Protein AF-A0A3M1NQI3-F1 (afdb_monomer_lite)

Foldseek 3Di:
DVVVVVVVVVVVVVVVVPPDPVVVVVVVVVVVVVLVVLLVLLQVQLCVPWNDDSVLSSQQSVVLVVVCVVCVDDPPPPPSSLVSSLVSCVVVPRDSVSSNRSSVVVCCVVPVVVVVVVVVVVVVVVVVVVVVVVVVVVVVVVVVVVPPDPPDDDDDD

Secondary structure (DSSP, 8-state):
-HHHHHHHHHHHHHHHHTS-HHHHHHHHHHHHHHHHHHHHHHHHHHHHHS---HHHHHHHHHHHHHHHHH----SSHHHHHHHHHHHHHGGGT--HHHHHHHHHHHHIIIIIHHHHHHHHHHHHHHHHHHHHHHHHHHHHHHHHHHHS---------

Radius of gyration: 28.9 Å; chains: 1; bounding box: 91×36×62 Å

pLDDT: mean 80.28, std 13.05, range [45.47, 94.06]

Structure (mmCIF, N/CA/C/O backbone):
data_AF-A0A3M1NQI3-F1
#
_entry.id   AF-A0A3M1NQI3-F1
#
loop_
_atom_site.group_PDB
_atom_site.id
_atom_site.type_symbol
_atom_site.label_atom_id
_atom_site.label_alt_id
_atom_site.label_comp_id
_atom_site.label_asym_id
_atom_site.label_entity_id
_atom_site.label_seq_id
_atom_site.pdbx_PDB_ins_code
_atom_site.Cartn_x
_atom_site.Cartn_y
_atom_site.Cartn_z
_atom_site.occupancy
_atom_site.B_iso_or_equiv
_atom_site.auth_seq_id
_atom_site.auth_comp_id
_atom_site.auth_asym_id
_atom_site.auth_atom_id
_atom_site.pdbx_PDB_model_num
ATOM 1 N N . LEU A 1 1 ? 10.736 25.273 -35.764 1.00 54.97 1 LEU A N 1
ATOM 2 C CA . LEU A 1 1 ? 10.383 24.690 -34.443 1.00 54.97 1 LEU A CA 1
ATOM 3 C C . LEU A 1 1 ? 8.899 24.314 -34.298 1.00 54.97 1 LEU A C 1
ATOM 5 O O . LEU A 1 1 ? 8.625 23.309 -33.662 1.00 54.97 1 LEU A O 1
ATOM 9 N N . ARG A 1 2 ? 7.945 25.026 -34.925 1.00 55.69 2 ARG A N 1
ATOM 10 C CA . ARG A 1 2 ? 6.493 24.770 -34.779 1.00 55.69 2 ARG A CA 1
ATOM 11 C C . ARG A 1 2 ? 5.954 23.503 -35.485 1.00 55.69 2 ARG A C 1
ATOM 13 O O . ARG A 1 2 ? 5.003 22.912 -35.004 1.00 55.69 2 ARG A O 1
ATOM 20 N N . GLY A 1 3 ? 6.578 23.050 -36.581 1.00 56.56 3 GLY A N 1
ATOM 21 C CA . GLY A 1 3 ? 6.101 21.888 -37.361 1.00 56.56 3 GLY A CA 1
ATOM 22 C C . GLY A 1 3 ? 6.451 20.505 -36.790 1.00 56.56 3 GLY A C 1
ATOM 23 O O . GLY A 1 3 ? 5.724 19.546 -37.016 1.00 56.56 3 GLY A O 1
ATOM 24 N N . LYS A 1 4 ? 7.533 20.387 -36.005 1.00 58.03 4 LYS A N 1
ATOM 25 C CA . LYS A 1 4 ? 7.968 19.101 -35.419 1.00 58.03 4 LYS A CA 1
ATOM 26 C C . LYS A 1 4 ? 7.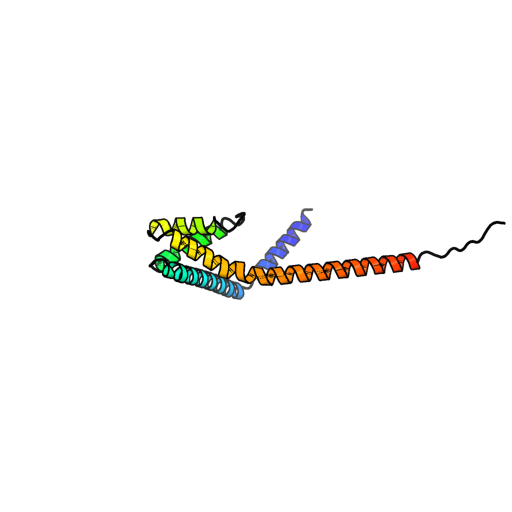093 18.680 -34.226 1.00 58.03 4 LYS A C 1
ATOM 28 O O . LYS A 1 4 ? 6.995 17.495 -33.936 1.00 58.03 4 LYS A O 1
ATOM 33 N N . PHE A 1 5 ? 6.449 19.649 -33.568 1.00 60.50 5 PHE A N 1
ATOM 34 C CA . PHE A 1 5 ? 5.603 19.438 -32.391 1.00 60.50 5 PHE A CA 1
ATOM 35 C C . PHE A 1 5 ? 4.256 18.795 -32.759 1.00 60.50 5 PHE A C 1
ATOM 37 O O . PHE A 1 5 ? 3.828 17.853 -32.100 1.00 60.50 5 PHE A O 1
ATOM 44 N N . ASN A 1 6 ? 3.648 19.214 -33.876 1.00 64.88 6 ASN A N 1
ATOM 45 C CA . ASN A 1 6 ? 2.370 18.663 -34.343 1.00 64.88 6 ASN A CA 1
ATOM 46 C C . ASN A 1 6 ? 2.496 17.183 -34.739 1.00 64.88 6 ASN A C 1
ATOM 48 O O . ASN A 1 6 ? 1.682 16.373 -34.327 1.00 64.88 6 ASN A O 1
ATOM 52 N N . GLY A 1 7 ? 3.587 16.789 -35.407 1.00 72.31 7 GLY A N 1
ATOM 53 C CA . GLY A 1 7 ? 3.825 15.378 -35.747 1.00 72.31 7 GLY A CA 1
ATOM 54 C C . GLY A 1 7 ? 4.241 14.482 -34.568 1.00 72.31 7 GLY A C 1
ATOM 55 O O . GLY A 1 7 ? 4.348 13.266 -34.732 1.00 72.31 7 GLY A O 1
ATOM 56 N N . ILE A 1 8 ? 4.553 15.049 -33.397 1.00 74.25 8 ILE A N 1
ATOM 57 C CA . ILE A 1 8 ? 4.734 14.288 -32.147 1.00 74.25 8 ILE A CA 1
ATOM 58 C C . ILE A 1 8 ? 3.379 14.127 -31.463 1.00 74.25 8 ILE A C 1
ATOM 60 O O . ILE A 1 8 ? 3.047 13.020 -31.056 1.00 74.25 8 ILE A O 1
ATOM 64 N N . LEU A 1 9 ? 2.584 15.199 -31.407 1.00 73.12 9 LEU A N 1
ATOM 65 C CA . LEU A 1 9 ? 1.219 15.171 -30.885 1.00 73.12 9 LEU A CA 1
ATOM 66 C C . LEU A 1 9 ? 0.347 14.181 -31.656 1.00 73.12 9 LEU A C 1
ATOM 68 O O . LEU A 1 9 ? -0.263 13.332 -31.021 1.00 73.12 9 LEU A O 1
ATOM 72 N N . ASP A 1 10 ? 0.374 14.198 -32.990 1.00 72.88 10 ASP A N 1
ATOM 73 C CA . ASP A 1 10 ? -0.414 13.266 -33.805 1.00 72.88 10 ASP A CA 1
ATOM 74 C C . ASP A 1 10 ? 0.006 11.811 -33.576 1.00 72.88 10 ASP A C 1
ATOM 76 O O . ASP A 1 10 ? -0.843 10.932 -33.534 1.00 72.88 10 ASP A O 1
ATOM 80 N N . ARG A 1 11 ? 1.298 11.540 -33.337 1.00 67.44 11 ARG A N 1
ATOM 81 C CA . ARG A 1 11 ? 1.781 10.194 -32.975 1.00 67.44 11 ARG A CA 1
ATOM 82 C C . ARG A 1 11 ? 1.369 9.769 -31.573 1.00 67.44 11 ARG A C 1
ATOM 84 O O . ARG A 1 11 ? 1.042 8.606 -31.380 1.00 67.44 11 ARG A O 1
ATOM 91 N N . VAL A 1 12 ? 1.396 10.686 -30.608 1.00 71.12 12 VAL A N 1
ATOM 92 C CA . VAL A 1 12 ? 0.932 10.428 -29.239 1.00 71.12 12 VAL A CA 1
ATOM 93 C C . VAL A 1 12 ? -0.574 10.168 -29.248 1.00 71.12 12 VAL A C 1
ATOM 95 O O . VAL A 1 12 ? -1.005 9.183 -28.665 1.00 71.12 12 VAL A O 1
ATOM 98 N N . PHE A 1 13 ? -1.355 10.973 -29.974 1.00 69.75 13 PHE A N 1
ATOM 99 C CA . PHE A 1 13 ? -2.792 10.770 -30.145 1.00 69.75 13 PHE A CA 1
ATOM 100 C C . PHE A 1 13 ? -3.107 9.461 -30.876 1.00 69.75 13 PHE A C 1
ATOM 102 O O . PHE A 1 13 ? -3.951 8.721 -30.392 1.00 69.75 13 PHE A O 1
ATOM 109 N N . HIS A 1 14 ? -2.396 9.111 -31.955 1.00 66.88 14 HIS A N 1
ATOM 110 C CA . HIS A 1 14 ? -2.605 7.829 -32.643 1.00 66.88 14 HIS A CA 1
ATOM 111 C C . HIS A 1 14 ? -2.209 6.618 -31.785 1.00 66.88 14 HIS A C 1
ATOM 113 O O . HIS A 1 14 ? -2.880 5.596 -31.839 1.00 66.88 14 HIS A O 1
ATOM 119 N N . ALA A 1 15 ? -1.149 6.728 -30.976 1.00 62.84 15 ALA A N 1
ATOM 120 C CA . ALA A 1 15 ? -0.744 5.679 -30.038 1.00 62.84 15 ALA A CA 1
ATOM 121 C C . ALA A 1 15 ? -1.705 5.544 -28.839 1.00 62.84 15 ALA A C 1
ATOM 123 O O . ALA A 1 15 ? -1.813 4.467 -28.259 1.00 62.84 15 ALA A O 1
ATOM 124 N N . LEU A 1 16 ? -2.402 6.626 -28.472 1.00 62.47 16 LEU A N 1
ATOM 125 C CA . LEU A 1 16 ? -3.490 6.625 -27.489 1.00 62.47 16 LEU A CA 1
ATOM 126 C C . LEU A 1 16 ? -4.795 6.061 -28.070 1.00 62.47 16 LEU A C 1
ATOM 128 O O . LEU A 1 16 ? -5.527 5.397 -27.345 1.00 62.47 16 LEU A O 1
ATOM 132 N N . ASP A 1 17 ? -5.079 6.302 -29.351 1.00 66.12 17 ASP A N 1
ATOM 133 C CA . ASP A 1 17 ? -6.301 5.831 -30.023 1.00 66.12 17 ASP A CA 1
ATOM 134 C C . ASP A 1 17 ? -6.232 4.331 -30.368 1.00 66.12 17 ASP A C 1
ATOM 136 O O . ASP A 1 17 ? -7.241 3.629 -30.350 1.00 66.12 17 ASP A O 1
ATOM 140 N N . ASP A 1 18 ? -5.018 3.808 -30.575 1.00 62.53 18 ASP A N 1
ATOM 141 C CA . ASP A 1 18 ? -4.757 2.371 -30.740 1.00 62.53 18 ASP A CA 1
ATOM 142 C C . ASP A 1 18 ? -4.705 1.611 -29.392 1.00 62.53 18 ASP A C 1
ATOM 144 O O . ASP A 1 18 ? -4.550 0.386 -29.353 1.00 62.53 18 ASP A O 1
ATOM 148 N N . PHE A 1 19 ? -4.875 2.317 -28.260 1.00 56.91 19 PHE A N 1
ATOM 149 C CA . PHE A 1 19 ? -4.964 1.727 -26.922 1.00 56.91 19 PHE A CA 1
ATOM 150 C C . PHE A 1 19 ? -6.324 1.034 -26.737 1.00 56.91 19 PHE A C 1
ATOM 152 O O . PHE A 1 19 ? -7.303 1.567 -26.210 1.00 56.91 19 PHE A O 1
ATOM 159 N N . HIS A 1 20 ? -6.358 -0.195 -27.244 1.00 60.31 20 HIS A N 1
ATOM 160 C CA . HIS A 1 20 ? -7.468 -1.129 -27.332 1.00 60.31 20 HIS A CA 1
ATOM 161 C C . HIS A 1 20 ? -8.427 -1.108 -26.121 1.00 60.31 20 HIS A C 1
ATOM 163 O O . HIS A 1 20 ? -8.094 -1.445 -24.981 1.00 60.31 20 HIS A O 1
ATOM 169 N N . ARG A 1 21 ? -9.702 -0.827 -26.414 1.00 59.22 21 ARG A N 1
ATOM 170 C CA . ARG A 1 21 ? -10.876 -0.881 -25.515 1.00 59.22 21 ARG A CA 1
ATOM 171 C C . ARG A 1 21 ? -11.009 -2.183 -24.703 1.00 59.22 21 ARG A C 1
ATOM 173 O O . ARG A 1 21 ? -11.651 -2.187 -23.654 1.00 59.22 21 ARG A O 1
ATOM 180 N N . VAL A 1 22 ? -10.419 -3.279 -25.185 1.00 56.59 22 VAL A N 1
ATOM 181 C CA . VAL A 1 22 ? -10.460 -4.614 -24.561 1.00 56.59 22 VAL A CA 1
ATOM 182 C C . VAL A 1 22 ? -9.362 -4.781 -23.502 1.00 56.59 22 VAL A C 1
ATOM 184 O O . VAL A 1 22 ? -9.596 -5.399 -22.462 1.00 56.59 22 VAL A O 1
ATOM 187 N N . ASP A 1 23 ? -8.203 -4.147 -23.699 1.00 67.62 23 ASP A N 1
ATOM 188 C CA . ASP A 1 23 ? -7.109 -4.159 -22.725 1.00 67.62 23 ASP A CA 1
ATOM 189 C C . ASP A 1 23 ? -7.410 -3.247 -21.538 1.00 67.62 23 ASP A C 1
ATOM 191 O O . ASP A 1 23 ? -7.099 -3.587 -20.399 1.00 67.62 23 ASP A O 1
ATOM 195 N N . SER A 1 24 ? -8.129 -2.145 -21.764 1.00 74.56 24 SER A N 1
ATOM 196 C CA . SER A 1 24 ? -8.531 -1.221 -20.698 1.00 74.56 24 SER A CA 1
ATOM 197 C C . SER A 1 24 ? -9.404 -1.897 -19.631 1.00 74.56 24 SER A C 1
ATOM 199 O O . SER A 1 24 ? -9.165 -1.728 -18.437 1.00 74.56 24 SER A O 1
ATOM 201 N N . ALA A 1 25 ? -10.376 -2.726 -20.032 1.00 82.44 25 ALA A N 1
ATOM 202 C CA . ALA A 1 25 ? -11.219 -3.465 -19.087 1.00 82.44 25 ALA A CA 1
ATOM 203 C C . ALA A 1 25 ? -10.412 -4.498 -18.285 1.00 82.44 25 ALA A C 1
ATOM 205 O O . ALA A 1 25 ? -10.603 -4.641 -17.076 1.00 82.44 25 ALA A O 1
ATOM 206 N N . LYS A 1 26 ? -9.467 -5.183 -18.941 1.00 86.00 26 LYS A N 1
ATOM 207 C CA . LYS A 1 26 ? -8.561 -6.132 -18.288 1.00 86.00 26 LYS A CA 1
ATOM 208 C C . LYS A 1 26 ? -7.646 -5.421 -17.291 1.00 86.00 26 LYS A C 1
ATOM 210 O O . LYS A 1 26 ? -7.504 -5.897 -16.172 1.00 86.00 26 LYS A O 1
ATOM 215 N N . LEU A 1 27 ? -7.082 -4.271 -17.651 1.00 87.38 27 LEU A N 1
ATOM 216 C CA . LEU A 1 27 ? -6.236 -3.462 -16.769 1.00 87.38 27 LEU A CA 1
ATOM 217 C C . LEU A 1 27 ? -7.005 -2.940 -15.554 1.00 87.38 27 LEU A C 1
ATOM 219 O O . LEU A 1 27 ? -6.508 -3.033 -14.435 1.00 87.38 27 LEU A O 1
ATOM 223 N N . ILE A 1 28 ? -8.236 -2.459 -15.750 1.00 87.94 28 ILE A N 1
ATOM 224 C CA . ILE A 1 28 ? -9.111 -2.036 -14.650 1.00 87.94 28 ILE A CA 1
ATOM 225 C C . ILE A 1 28 ? -9.410 -3.219 -13.724 1.00 87.94 28 ILE A C 1
ATOM 227 O O . ILE A 1 28 ? -9.300 -3.081 -12.507 1.00 87.94 28 ILE A O 1
ATOM 231 N N . LEU A 1 29 ? -9.725 -4.394 -14.280 1.00 90.88 29 LEU A N 1
ATOM 232 C CA . LEU A 1 29 ? -9.961 -5.608 -13.498 1.00 90.88 29 LEU A CA 1
ATOM 233 C C . LEU A 1 29 ? -8.717 -6.020 -12.698 1.00 90.88 29 LEU A C 1
ATOM 235 O O . LEU A 1 29 ? -8.825 -6.330 -11.514 1.00 90.88 29 LEU A O 1
ATOM 239 N N . TRP A 1 30 ? -7.538 -5.987 -13.321 1.00 91.88 30 TRP A N 1
ATOM 240 C CA . TRP A 1 30 ? -6.263 -6.275 -12.662 1.00 91.88 30 TRP A CA 1
ATOM 241 C C . TRP A 1 30 ? -5.957 -5.280 -11.543 1.00 91.88 30 TRP A C 1
ATOM 243 O O . TRP A 1 30 ? -5.578 -5.690 -10.447 1.00 91.88 30 TRP A O 1
ATOM 253 N N . SER A 1 31 ? -6.175 -3.987 -11.785 1.00 89.56 31 SER A N 1
ATOM 254 C CA . SER A 1 31 ? -6.000 -2.943 -10.775 1.00 89.56 31 SER A CA 1
ATOM 255 C C . SER A 1 31 ? -6.959 -3.138 -9.605 1.00 89.56 31 SER A C 1
ATOM 257 O O . SER A 1 31 ? -6.558 -3.019 -8.449 1.00 89.56 31 SER A O 1
ATOM 259 N N . PHE A 1 32 ? -8.220 -3.462 -9.887 1.00 91.69 32 PHE A N 1
ATOM 260 C CA . PHE A 1 32 ? -9.220 -3.712 -8.859 1.00 91.69 32 PHE A CA 1
ATOM 261 C C . PHE A 1 32 ? -8.863 -4.937 -8.013 1.00 91.69 32 PHE A C 1
ATOM 263 O O . PHE A 1 32 ? -8.884 -4.866 -6.785 1.00 91.69 32 PHE A O 1
ATOM 270 N N . LEU A 1 33 ? -8.478 -6.042 -8.659 1.00 93.69 33 LEU A N 1
ATOM 271 C CA . LEU A 1 33 ? -8.063 -7.263 -7.975 1.00 93.69 33 LEU A CA 1
ATOM 272 C C . LEU A 1 33 ? -6.841 -7.013 -7.088 1.00 93.69 33 LEU A C 1
ATOM 274 O O . LEU A 1 33 ? -6.810 -7.461 -5.945 1.00 93.69 33 LEU A O 1
ATOM 278 N N . TRP A 1 34 ? -5.867 -6.251 -7.586 1.00 91.25 34 TRP A N 1
ATOM 279 C CA . TRP A 1 34 ? -4.688 -5.869 -6.819 1.00 91.25 34 TRP A CA 1
ATOM 280 C C . TRP A 1 34 ? -5.052 -5.071 -5.560 1.00 91.25 34 TRP A C 1
ATOM 282 O O . TRP A 1 34 ? -4.615 -5.436 -4.468 1.00 91.25 34 TRP A O 1
ATOM 292 N N . VAL A 1 35 ? -5.911 -4.049 -5.675 1.00 91.31 35 VAL A N 1
ATOM 293 C CA . VAL A 1 35 ? -6.401 -3.293 -4.506 1.00 91.31 35 VAL A CA 1
ATOM 294 C C . VAL A 1 35 ? -7.109 -4.221 -3.519 1.00 91.31 35 VAL A C 1
ATOM 296 O O . VAL A 1 35 ? -6.853 -4.145 -2.319 1.00 91.31 35 VAL A O 1
ATOM 299 N N . MET A 1 36 ? -7.950 -5.134 -4.010 1.00 92.69 36 MET A N 1
ATOM 300 C CA . MET A 1 36 ? -8.665 -6.086 -3.158 1.00 92.69 36 MET A CA 1
ATOM 301 C C . MET A 1 36 ? -7.714 -6.991 -2.369 1.00 92.69 36 MET A C 1
ATOM 303 O O . MET A 1 36 ? -7.878 -7.164 -1.162 1.00 92.69 36 MET A O 1
ATOM 307 N N . VAL A 1 37 ? -6.683 -7.525 -3.028 1.00 94.06 37 VAL A N 1
ATOM 308 C CA . VAL A 1 37 ? -5.657 -8.353 -2.383 1.00 94.06 37 VAL A CA 1
ATOM 309 C C . VAL A 1 37 ? -4.918 -7.558 -1.307 1.00 94.06 37 VAL A C 1
ATOM 311 O O . VAL A 1 37 ? -4.736 -8.064 -0.201 1.00 94.06 37 VAL A O 1
ATOM 314 N N . VAL A 1 38 ? -4.542 -6.307 -1.588 1.00 90.25 38 VAL A N 1
ATOM 315 C CA . VAL A 1 38 ? -3.859 -5.442 -0.613 1.00 90.25 38 VAL A CA 1
ATOM 316 C C . VAL A 1 38 ? -4.743 -5.176 0.606 1.00 90.25 38 VAL A C 1
ATOM 318 O O . VAL A 1 38 ? -4.274 -5.300 1.737 1.00 90.25 38 VAL A O 1
ATOM 321 N N . VAL A 1 39 ? -6.025 -4.860 0.402 1.00 92.62 39 VAL A N 1
ATOM 322 C CA . VAL A 1 39 ? -6.974 -4.646 1.505 1.00 92.62 39 VAL A CA 1
ATOM 323 C C . VAL A 1 39 ? -7.130 -5.909 2.348 1.00 92.62 39 VAL A C 1
ATOM 325 O O . VAL A 1 39 ? -7.093 -5.827 3.575 1.00 92.62 39 VAL A O 1
ATOM 328 N N . LEU A 1 40 ? -7.265 -7.076 1.713 1.00 93.25 40 LEU A N 1
ATOM 329 C CA . LEU A 1 40 ? -7.423 -8.346 2.419 1.00 93.25 40 LEU A CA 1
ATOM 330 C C . LEU A 1 40 ? -6.180 -8.694 3.247 1.00 93.25 40 LEU A C 1
ATOM 332 O O . LEU A 1 40 ? -6.309 -9.051 4.416 1.00 93.25 40 LEU A O 1
ATOM 336 N N . GLN A 1 41 ? -4.983 -8.545 2.674 1.00 93.12 41 GLN A N 1
ATOM 337 C CA . GLN A 1 41 ? -3.720 -8.750 3.391 1.00 93.12 41 GLN A CA 1
ATOM 338 C C . GLN A 1 41 ? -3.635 -7.844 4.620 1.00 93.12 41 GLN A C 1
ATOM 340 O O . GLN A 1 41 ? -3.344 -8.308 5.721 1.00 93.12 41 GLN A O 1
ATOM 345 N N . TYR A 1 42 ? -3.942 -6.559 4.444 1.00 91.12 42 TYR A N 1
ATOM 346 C CA . TYR A 1 42 ? -3.901 -5.591 5.531 1.00 91.12 42 TYR A CA 1
ATOM 347 C C . TYR A 1 42 ? -4.927 -5.921 6.623 1.00 91.12 42 TYR A C 1
ATOM 349 O O . TYR A 1 42 ? -4.616 -5.842 7.809 1.00 91.12 42 TYR A O 1
ATOM 357 N N . HIS A 1 43 ? -6.138 -6.333 6.237 1.00 92.44 43 HIS A N 1
ATOM 358 C CA . HIS A 1 43 ? -7.190 -6.729 7.168 1.00 92.44 43 HIS A CA 1
ATOM 359 C C . HIS A 1 43 ? -6.782 -7.940 8.016 1.00 92.44 43 HIS A C 1
ATOM 361 O O . HIS A 1 43 ? -6.888 -7.881 9.238 1.00 92.44 43 HIS A O 1
ATOM 367 N N . VAL A 1 44 ? -6.261 -9.000 7.389 1.00 92.75 44 VAL A N 1
ATOM 368 C CA . VAL A 1 44 ? -5.797 -10.206 8.096 1.00 92.75 44 VAL A CA 1
ATOM 369 C C . VAL A 1 44 ? -4.676 -9.869 9.080 1.00 92.75 44 VAL A C 1
ATOM 371 O O . VAL A 1 44 ? -4.693 -10.339 10.216 1.00 92.75 44 VAL A O 1
ATOM 374 N N . LEU A 1 45 ? -3.729 -9.017 8.678 1.00 92.12 45 LEU A N 1
ATOM 375 C CA . LEU A 1 45 ? -2.635 -8.599 9.553 1.00 92.12 45 LEU A CA 1
ATOM 376 C C . LEU A 1 45 ? -3.127 -7.767 10.740 1.00 92.12 45 LEU A C 1
ATOM 378 O O . LEU A 1 45 ? -2.708 -8.029 11.860 1.00 92.12 45 LEU A O 1
ATOM 382 N N . VAL A 1 46 ? -4.022 -6.794 10.535 1.00 90.19 46 VAL A N 1
ATOM 383 C CA . VAL A 1 46 ? -4.576 -6.002 11.650 1.00 90.19 46 VAL A CA 1
ATOM 384 C C . VAL A 1 46 ? -5.401 -6.889 12.582 1.00 90.19 46 VAL A C 1
ATOM 386 O O . VAL A 1 46 ? -5.247 -6.786 13.799 1.00 90.19 46 VAL A O 1
ATOM 389 N N . MET A 1 47 ? -6.205 -7.801 12.026 1.00 91.50 47 MET A N 1
ATOM 390 C CA . MET A 1 47 ? -7.024 -8.750 12.784 1.00 91.50 47 MET A CA 1
ATOM 391 C C . MET A 1 47 ? -6.188 -9.653 13.701 1.00 91.50 47 MET A C 1
ATOM 393 O O . MET A 1 47 ? -6.663 -10.040 14.767 1.00 91.50 47 MET A O 1
ATOM 397 N N . ALA A 1 48 ? -4.936 -9.944 13.332 1.00 90.38 48 ALA A N 1
ATOM 398 C CA . ALA A 1 48 ? -4.016 -10.713 14.168 1.00 90.38 48 ALA A CA 1
ATOM 399 C C . ALA A 1 48 ? -3.626 -9.995 15.475 1.00 90.38 48 ALA A C 1
ATOM 401 O O . ALA A 1 48 ? -3.274 -10.655 16.451 1.00 90.38 48 ALA A O 1
ATOM 402 N N . PHE A 1 49 ? -3.697 -8.661 15.516 1.00 88.38 49 PHE A N 1
ATOM 403 C CA . PHE A 1 49 ? -3.329 -7.856 16.688 1.00 88.38 49 PHE A CA 1
ATOM 404 C C . PHE A 1 49 ? -4.534 -7.226 17.392 1.00 88.38 49 PHE A C 1
ATOM 406 O O . PHE A 1 49 ? -4.496 -7.000 18.601 1.00 88.38 49 PHE A O 1
ATOM 413 N N . SER A 1 50 ? -5.591 -6.890 16.652 1.00 86.38 50 SER A N 1
ATOM 414 C CA . SER A 1 50 ? -6.778 -6.231 17.189 1.00 86.38 50 SER A CA 1
ATOM 415 C C . SER A 1 50 ? -8.020 -6.621 16.383 1.00 86.38 50 SER A C 1
ATOM 417 O O . SER A 1 50 ? -7.979 -6.569 15.152 1.00 86.38 50 SER A O 1
ATOM 419 N N . PRO A 1 51 ? -9.135 -6.997 17.036 1.00 86.75 51 PRO A N 1
ATOM 420 C CA . PRO A 1 51 ? -10.368 -7.311 16.328 1.00 86.75 51 PRO A CA 1
ATOM 421 C C . PRO A 1 51 ? -10.883 -6.057 15.617 1.00 86.75 51 PRO A C 1
ATOM 423 O O . PRO A 1 51 ? -11.201 -5.053 16.250 1.00 86.75 51 PRO A O 1
ATOM 426 N N . VAL A 1 52 ? -10.966 -6.123 14.290 1.00 88.75 52 VAL A N 1
ATOM 427 C CA . VAL A 1 52 ? -11.402 -5.017 13.437 1.00 88.75 52 VAL A CA 1
ATOM 428 C C . VAL A 1 52 ? -12.441 -5.521 12.445 1.00 88.75 52 VAL A C 1
ATOM 430 O O . VAL A 1 52 ? -12.334 -6.633 11.928 1.00 88.75 52 VAL A O 1
ATOM 433 N N . ALA A 1 53 ? -13.466 -4.718 12.169 1.00 91.19 53 ALA A N 1
ATOM 434 C CA . ALA A 1 53 ? -14.454 -5.075 11.158 1.00 91.19 53 ALA A CA 1
ATOM 435 C C . ALA A 1 53 ? -13.879 -4.864 9.749 1.00 91.19 53 ALA A C 1
ATOM 437 O O . ALA A 1 53 ? -13.198 -3.870 9.491 1.00 91.19 53 ALA A O 1
ATOM 438 N N . PHE A 1 54 ? -14.220 -5.749 8.807 1.00 90.69 54 PHE A N 1
ATOM 439 C CA . PHE A 1 54 ? -13.745 -5.662 7.419 1.00 90.69 54 PHE A CA 1
ATOM 440 C C . PHE A 1 54 ? -14.014 -4.292 6.775 1.00 90.69 54 PHE A C 1
ATOM 442 O O . PHE A 1 54 ? -13.144 -3.734 6.114 1.00 90.69 54 PHE A O 1
ATOM 449 N N . TYR A 1 55 ? -15.190 -3.708 7.027 1.00 90.50 55 TYR A N 1
ATOM 450 C CA . TYR A 1 55 ? -15.563 -2.390 6.506 1.00 90.50 55 TYR A CA 1
ATOM 451 C C . TYR A 1 55 ? -14.619 -1.266 6.967 1.00 90.50 55 TYR A C 1
ATOM 453 O O . TYR A 1 55 ? -14.256 -0.399 6.173 1.00 90.50 55 TYR A O 1
ATOM 461 N N . GLN A 1 56 ? -14.178 -1.305 8.229 1.00 90.44 56 GLN A N 1
ATOM 462 C CA . GLN A 1 56 ? -13.236 -0.322 8.775 1.00 90.44 56 GLN A CA 1
ATOM 463 C C . GLN A 1 56 ? -11.875 -0.459 8.091 1.00 90.44 56 GLN A C 1
ATOM 465 O O . GLN A 1 56 ? -11.287 0.535 7.672 1.00 90.44 56 GLN A O 1
ATOM 470 N N . SER A 1 57 ? -11.408 -1.698 7.897 1.00 90.38 57 SER A N 1
ATOM 471 C CA . SER A 1 57 ? -10.167 -1.946 7.167 1.00 90.38 57 SER A CA 1
ATOM 472 C C . SER A 1 57 ? -10.240 -1.505 5.710 1.00 90.38 57 SER A C 1
ATOM 474 O O . SER A 1 57 ? -9.308 -0.875 5.218 1.00 90.38 57 SER A O 1
ATOM 476 N N . PHE A 1 58 ? -11.352 -1.781 5.033 1.00 93.00 58 PHE A N 1
ATOM 477 C CA . PHE A 1 58 ? -11.562 -1.392 3.644 1.00 93.00 58 PHE A CA 1
ATOM 478 C C . PHE A 1 58 ? -11.487 0.129 3.454 1.00 93.00 58 PHE A C 1
ATOM 480 O O . PHE A 1 58 ? -10.739 0.600 2.596 1.00 93.00 58 PHE A O 1
ATOM 487 N N . LEU A 1 59 ? -12.200 0.902 4.280 1.00 93.00 59 LEU A N 1
ATOM 488 C CA . LEU A 1 59 ? -12.180 2.368 4.227 1.00 93.00 59 LEU A CA 1
ATOM 489 C C . LEU A 1 59 ? -10.792 2.942 4.513 1.00 93.00 59 LEU A C 1
ATOM 491 O O . LEU A 1 59 ? -10.292 3.761 3.736 1.00 93.00 59 LEU A O 1
ATOM 495 N N . SER A 1 60 ? -10.165 2.506 5.608 1.00 92.00 60 SER A N 1
ATOM 496 C CA . SER A 1 60 ? -8.872 3.041 6.032 1.00 92.00 60 SER A CA 1
ATOM 497 C C . SER A 1 60 ? -7.783 2.750 5.008 1.00 92.00 60 SER A C 1
ATOM 499 O O . SER A 1 60 ? -7.074 3.659 4.591 1.00 92.00 60 SER A O 1
ATOM 501 N N . VAL A 1 61 ? -7.684 1.501 4.542 1.00 91.31 61 VAL A N 1
ATOM 502 C CA . VAL A 1 61 ? -6.632 1.082 3.607 1.00 91.31 61 VAL A CA 1
ATOM 503 C C . VAL A 1 61 ? -6.819 1.732 2.241 1.00 91.31 61 VAL A C 1
ATOM 505 O O . VAL A 1 61 ? -5.849 2.223 1.669 1.00 91.31 61 VAL A O 1
ATOM 508 N N . THR A 1 62 ? -8.053 1.812 1.734 1.00 91.62 62 THR A N 1
ATOM 509 C CA . THR A 1 62 ? -8.334 2.498 0.462 1.00 91.62 62 THR A CA 1
ATOM 510 C C . THR A 1 62 ? -7.974 3.982 0.545 1.00 91.62 62 THR A C 1
ATOM 512 O O . THR A 1 62 ? -7.367 4.519 -0.380 1.00 91.62 62 THR A O 1
ATOM 515 N N . SER A 1 63 ? -8.258 4.636 1.677 1.00 91.12 63 SER A N 1
ATOM 516 C CA . SER A 1 63 ? -7.890 6.039 1.905 1.00 91.12 63 SER A CA 1
ATOM 517 C C . SER A 1 63 ? -6.371 6.229 1.985 1.00 91.12 63 SER A C 1
ATOM 519 O O . SER A 1 63 ? -5.827 7.151 1.379 1.00 91.12 63 SER A O 1
ATOM 521 N N . THR A 1 64 ? -5.655 5.325 2.661 1.00 89.44 64 THR A N 1
ATOM 522 C CA . THR A 1 64 ? -4.185 5.325 2.687 1.00 89.44 64 THR A CA 1
ATOM 523 C C . THR A 1 64 ? -3.593 5.131 1.289 1.00 89.44 64 THR A C 1
ATOM 525 O O . THR A 1 64 ? -2.660 5.843 0.916 1.00 89.44 64 THR A O 1
ATOM 528 N N . LEU A 1 65 ? -4.138 4.207 0.490 1.00 88.25 65 LEU A N 1
ATOM 529 C CA . LEU A 1 65 ? -3.714 3.993 -0.896 1.00 88.25 65 LEU A CA 1
ATOM 530 C C . LEU A 1 65 ? -3.968 5.233 -1.758 1.00 88.25 65 LEU A C 1
ATOM 532 O O . LEU A 1 65 ? -3.099 5.621 -2.534 1.00 88.25 65 LEU A O 1
ATOM 536 N N . PHE A 1 66 ? -5.109 5.897 -1.576 1.00 88.81 66 PHE A N 1
ATOM 537 C CA . PHE A 1 66 ? -5.428 7.137 -2.275 1.00 88.81 66 PHE A CA 1
ATOM 538 C C . PHE A 1 66 ? -4.418 8.250 -1.958 1.00 88.81 66 PHE A C 1
ATOM 540 O O . PHE A 1 66 ? -3.863 8.855 -2.874 1.00 88.81 66 PHE A O 1
ATOM 547 N N . ILE A 1 67 ? -4.076 8.464 -0.684 1.00 87.56 67 ILE A N 1
ATOM 548 C CA . ILE A 1 67 ? -3.032 9.435 -0.319 1.00 87.56 67 ILE A CA 1
ATOM 549 C C . ILE A 1 67 ? -1.682 9.067 -0.943 1.00 87.56 67 ILE A C 1
ATOM 551 O O . ILE A 1 67 ? -0.986 9.946 -1.452 1.00 87.56 67 ILE A O 1
ATOM 555 N N . LYS A 1 68 ? -1.325 7.778 -0.968 1.00 81.19 68 LYS A N 1
ATOM 556 C CA . LYS A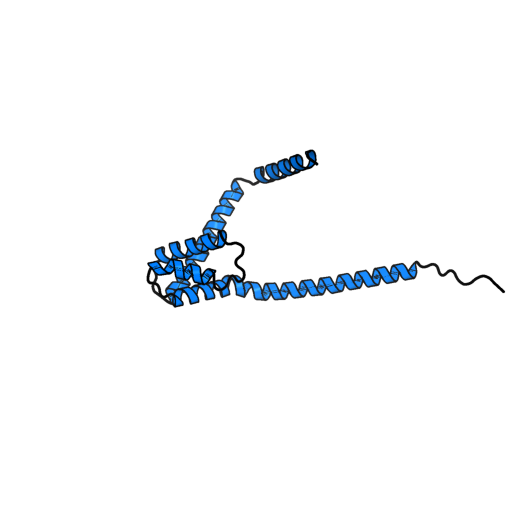 1 68 ? -0.086 7.318 -1.607 1.00 81.19 68 LYS A CA 1
ATOM 557 C C . LYS A 1 68 ? -0.043 7.670 -3.099 1.00 81.19 68 LYS A C 1
ATOM 559 O O . LYS A 1 68 ? 1.020 8.001 -3.610 1.00 81.19 68 LYS A O 1
ATOM 564 N N . THR A 1 69 ? -1.184 7.643 -3.793 1.00 82.50 69 THR A N 1
ATOM 565 C CA . THR A 1 69 ? -1.253 8.083 -5.199 1.00 82.50 69 THR A CA 1
ATOM 566 C C . THR A 1 69 ? -1.137 9.599 -5.368 1.00 82.50 69 THR A C 1
ATOM 568 O O . THR A 1 69 ? -0.619 10.053 -6.384 1.00 82.50 69 THR A O 1
ATOM 571 N N . LEU A 1 70 ? -1.571 10.384 -4.376 1.00 83.88 70 LEU A N 1
ATOM 572 C CA . LEU A 1 70 ? -1.470 11.848 -4.394 1.00 83.88 70 LEU A CA 1
ATOM 573 C C . LEU A 1 70 ? -0.075 12.366 -4.021 1.00 83.88 70 LEU A C 1
ATOM 575 O O . LEU A 1 70 ? 0.304 13.452 -4.454 1.00 83.88 70 LEU A O 1
ATOM 579 N N . LEU A 1 71 ? 0.685 11.609 -3.224 1.00 80.06 71 LEU A N 1
ATOM 580 C CA . LEU A 1 71 ? 2.022 11.971 -2.747 1.00 80.06 71 LEU A CA 1
ATOM 581 C C . LEU A 1 71 ? 3.097 11.040 -3.344 1.00 80.06 71 LEU A C 1
ATOM 583 O O . LEU A 1 71 ? 3.642 10.198 -2.631 1.00 80.06 71 LEU A O 1
ATOM 587 N N . PRO A 1 72 ? 3.451 11.193 -4.637 1.00 65.75 72 PRO A N 1
ATOM 588 C CA . PRO A 1 72 ? 4.456 10.352 -5.293 1.00 65.75 72 PRO A CA 1
ATOM 589 C C . PRO A 1 72 ? 5.893 10.582 -4.787 1.00 65.75 72 PRO A C 1
ATOM 591 O O . PRO A 1 72 ? 6.763 9.755 -5.042 1.00 65.75 72 PRO A O 1
ATOM 594 N N . PHE A 1 73 ? 6.157 11.677 -4.062 1.00 61.84 73 PHE A N 1
ATOM 595 C CA . PHE A 1 73 ? 7.488 12.054 -3.566 1.00 61.84 73 PHE A CA 1
ATOM 596 C C . PHE A 1 73 ? 7.558 12.008 -2.038 1.00 61.84 73 PHE A C 1
ATOM 598 O O . PHE A 1 73 ? 7.737 13.025 -1.371 1.00 61.84 73 PHE A O 1
ATOM 605 N N . SER A 1 74 ? 7.399 10.820 -1.466 1.00 61.38 74 SER A N 1
ATOM 606 C CA . SER A 1 74 ? 7.615 10.606 -0.038 1.00 61.38 74 SER A CA 1
ATOM 607 C C . SER A 1 74 ? 9.048 10.109 0.181 1.00 61.38 74 SER A C 1
ATOM 609 O O . SER A 1 74 ? 9.323 8.922 0.030 1.00 61.38 74 SER A O 1
ATOM 611 N N . PHE A 1 75 ? 9.987 11.013 0.492 1.00 51.88 75 PHE A N 1
ATOM 612 C CA . PHE A 1 75 ? 11.360 10.644 0.871 1.00 51.88 75 PHE A CA 1
ATOM 613 C C . PHE A 1 75 ? 11.307 9.779 2.142 1.00 51.88 75 PHE A C 1
ATOM 615 O O . PHE A 1 75 ? 11.069 10.286 3.234 1.00 51.88 75 PHE A O 1
ATOM 622 N N . GLY A 1 76 ? 11.486 8.466 1.982 1.00 60.00 76 GLY A N 1
ATOM 623 C CA . GLY A 1 76 ? 11.373 7.487 3.063 1.00 60.00 76 GLY A CA 1
ATOM 624 C C . GLY A 1 76 ? 9.942 6.986 3.270 1.00 60.00 76 GLY A C 1
ATOM 625 O O . GLY A 1 76 ? 9.316 7.317 4.265 1.00 60.00 76 GLY A O 1
ATOM 626 N N . ASP A 1 77 ? 9.444 6.127 2.371 1.00 68.25 77 ASP A N 1
ATOM 627 C CA . ASP A 1 77 ? 8.145 5.411 2.435 1.00 68.25 77 ASP A CA 1
ATOM 628 C C . ASP A 1 77 ? 7.785 4.764 3.799 1.00 68.25 77 ASP A C 1
ATOM 630 O O . ASP A 1 77 ? 6.650 4.324 3.997 1.00 68.25 77 ASP A O 1
ATOM 634 N N . LEU A 1 78 ? 8.753 4.676 4.715 1.00 71.88 78 LEU A N 1
ATOM 635 C CA . LEU A 1 78 ? 8.638 4.246 6.103 1.00 71.88 78 LEU A CA 1
ATOM 636 C C . LEU A 1 78 ? 8.382 5.456 7.019 1.00 71.88 78 LEU A C 1
ATOM 638 O O . LEU A 1 78 ? 9.221 6.335 7.174 1.00 71.88 78 LEU A O 1
ATOM 642 N N . GLY A 1 79 ? 7.220 5.479 7.656 1.00 78.38 79 GLY A N 1
ATOM 643 C CA . GLY A 1 79 ? 6.740 6.506 8.579 1.00 78.38 79 GLY A CA 1
ATOM 644 C C . GLY A 1 79 ? 5.499 7.217 8.045 1.00 78.38 79 GLY A C 1
ATOM 645 O O . GLY A 1 79 ? 4.523 7.393 8.773 1.00 78.38 79 GLY A O 1
ATOM 646 N N . ILE A 1 80 ? 5.493 7.573 6.759 1.00 82.56 80 ILE A N 1
ATOM 647 C CA . ILE A 1 80 ? 4.376 8.299 6.138 1.00 82.56 80 ILE A CA 1
ATOM 648 C C . ILE A 1 80 ? 3.197 7.357 5.862 1.00 82.56 80 ILE A C 1
ATOM 650 O O . ILE A 1 80 ? 2.058 7.669 6.213 1.00 82.56 80 ILE A O 1
ATOM 654 N N . ARG A 1 81 ? 3.457 6.161 5.319 1.00 83.50 81 ARG A N 1
ATOM 655 C CA . ARG A 1 81 ? 2.420 5.139 5.100 1.00 83.50 81 ARG A CA 1
ATOM 656 C C . ARG A 1 81 ? 1.778 4.707 6.419 1.00 83.50 81 ARG A C 1
ATOM 658 O O . ARG A 1 81 ? 0.556 4.638 6.520 1.00 83.50 81 ARG A O 1
ATOM 665 N N . GLU A 1 82 ? 2.604 4.412 7.416 1.00 87.38 82 GLU A N 1
ATOM 666 C CA . GLU A 1 82 ? 2.198 4.019 8.764 1.00 87.38 82 GLU A CA 1
ATOM 667 C C . GLU A 1 82 ? 1.405 5.137 9.437 1.00 87.38 82 GLU A C 1
ATOM 669 O O . GLU A 1 82 ? 0.336 4.879 9.985 1.00 87.38 82 GLU A O 1
ATOM 674 N N . GLY A 1 83 ? 1.888 6.379 9.340 1.00 89.25 83 GLY A N 1
ATOM 675 C CA . GLY A 1 83 ? 1.225 7.555 9.890 1.00 89.25 83 GLY A CA 1
ATOM 676 C C . GLY A 1 83 ? -0.173 7.756 9.313 1.00 89.25 83 GLY A C 1
ATOM 677 O O . GLY A 1 83 ? -1.126 7.926 10.072 1.00 89.25 83 GLY A O 1
ATOM 678 N N . PHE A 1 84 ? -0.334 7.653 7.989 1.00 90.00 84 PHE A N 1
ATOM 679 C CA . PHE A 1 84 ? -1.653 7.752 7.359 1.00 90.00 84 PHE A CA 1
ATOM 680 C C . PHE A 1 84 ? -2.567 6.583 7.711 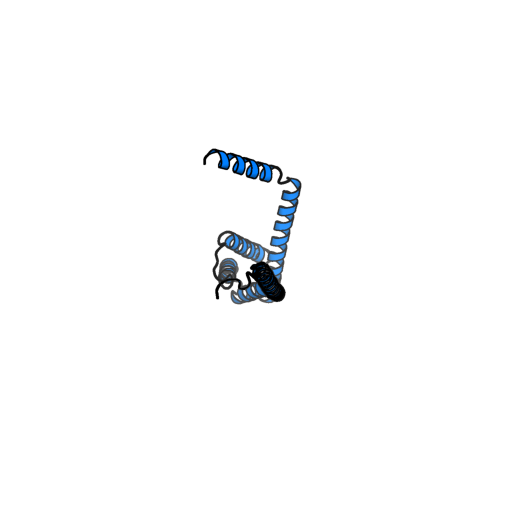1.00 90.00 84 PHE A C 1
ATOM 682 O O . PHE A 1 84 ? -3.759 6.792 7.926 1.00 90.00 84 PHE A O 1
ATOM 689 N N . ALA A 1 85 ? -2.038 5.362 7.798 1.00 90.38 85 ALA A N 1
ATOM 690 C CA . ALA A 1 85 ? -2.833 4.227 8.245 1.00 90.38 85 ALA A CA 1
ATOM 691 C C . ALA A 1 85 ? -3.354 4.456 9.672 1.00 90.38 85 ALA A C 1
ATOM 693 O O . ALA A 1 85 ? -4.557 4.380 9.900 1.00 90.38 85 ALA A O 1
ATOM 694 N N . ILE A 1 86 ? -2.486 4.822 10.619 1.00 92.25 86 ILE A N 1
ATOM 695 C CA . ILE A 1 86 ? -2.889 5.120 12.002 1.00 92.25 86 ILE A CA 1
ATOM 696 C C . ILE A 1 86 ? -3.914 6.263 12.037 1.00 92.25 86 ILE A C 1
ATOM 698 O O . ILE A 1 86 ? -4.921 6.158 12.736 1.00 92.25 86 ILE A O 1
ATOM 702 N N . PHE A 1 87 ? -3.702 7.318 11.246 1.00 92.12 87 PHE A N 1
ATOM 703 C CA . PHE A 1 87 ? -4.628 8.445 11.141 1.00 92.12 87 PHE A CA 1
ATOM 704 C C . PHE A 1 87 ? -6.031 8.006 10.699 1.00 92.12 87 PHE A C 1
ATOM 706 O O . PHE A 1 87 ? -7.012 8.361 11.349 1.00 92.12 87 PHE A O 1
ATOM 713 N N . PHE A 1 88 ? -6.143 7.190 9.649 1.00 91.50 88 PHE A N 1
ATOM 714 C CA . PHE A 1 88 ? -7.442 6.717 9.164 1.00 91.50 88 PHE A CA 1
ATOM 715 C C . PHE A 1 88 ? -8.086 5.651 10.050 1.00 91.50 88 PHE A C 1
ATOM 717 O O . PHE A 1 88 ? -9.308 5.536 10.061 1.00 91.50 88 PHE A O 1
ATOM 724 N N . TYR A 1 89 ? -7.298 4.900 10.821 1.00 90.00 89 TYR A N 1
ATOM 725 C CA . TYR A 1 89 ? -7.825 3.962 11.813 1.00 90.00 89 TYR A CA 1
ATOM 726 C C . TYR A 1 89 ? -8.236 4.629 13.138 1.00 90.00 89 TYR A C 1
ATOM 728 O O . TYR A 1 89 ? -8.989 4.028 13.906 1.00 90.00 89 TYR A O 1
ATOM 736 N N . SER A 1 90 ? -7.812 5.873 13.384 1.00 90.19 90 SER A N 1
ATOM 737 C CA . SER A 1 90 ? -8.121 6.641 14.600 1.00 90.19 90 SER A CA 1
ATOM 738 C C . SER A 1 90 ? -9.628 6.742 14.919 1.00 90.19 90 SER A C 1
ATOM 740 O O . SER A 1 90 ? -10.008 6.445 16.056 1.00 90.19 90 SER A O 1
ATOM 742 N N . PRO A 1 91 ? -10.532 7.038 13.955 1.00 90.06 91 PRO A N 1
ATOM 743 C CA . PRO A 1 91 ? -11.976 7.109 14.213 1.00 90.06 91 PRO A CA 1
ATOM 744 C C . PRO A 1 91 ? -12.609 5.778 14.639 1.00 90.06 91 PRO A C 1
ATOM 746 O O . PRO A 1 91 ? -13.709 5.770 15.183 1.00 90.06 91 PRO A O 1
ATOM 749 N N . PHE A 1 92 ? -11.938 4.651 14.390 1.00 88.00 92 PHE A N 1
ATOM 750 C CA . PHE A 1 92 ? -12.453 3.312 14.675 1.00 88.00 92 PHE A CA 1
ATOM 751 C C . PHE A 1 92 ? -11.961 2.748 16.014 1.00 88.00 92 PHE A C 1
ATOM 753 O O . PHE A 1 92 ? -12.225 1.587 16.315 1.00 88.00 92 PHE A O 1
ATOM 760 N N . SER A 1 93 ? -11.245 3.552 16.814 1.00 85.38 93 SER A N 1
ATOM 761 C CA . SER A 1 93 ? -10.698 3.161 18.126 1.00 85.38 93 SER A CA 1
ATOM 762 C C . SER A 1 93 ? -9.831 1.892 18.091 1.00 85.38 93 SER A C 1
ATOM 764 O O . SER A 1 93 ? -9.704 1.184 19.090 1.00 85.38 93 SER A O 1
ATOM 766 N N . VAL A 1 94 ? -9.215 1.605 16.942 1.00 86.88 94 VAL A N 1
ATOM 767 C CA . VAL A 1 94 ? -8.279 0.487 16.782 1.00 86.88 94 VAL A CA 1
ATOM 768 C C . VAL A 1 94 ? -6.947 0.860 17.424 1.00 86.88 94 VAL A C 1
ATOM 770 O O . VAL A 1 94 ? -6.507 2.008 17.354 1.00 86.88 94 VAL A O 1
ATOM 773 N N . ASN A 1 95 ? -6.281 -0.117 18.043 1.00 90.38 95 ASN A N 1
ATOM 774 C CA . ASN A 1 95 ? -4.983 0.114 18.663 1.00 90.38 95 ASN A CA 1
ATOM 775 C C . ASN A 1 95 ? -3.961 0.608 17.607 1.00 90.38 95 ASN A C 1
ATOM 777 O O . ASN A 1 95 ? -3.696 -0.106 16.636 1.00 90.38 95 ASN A O 1
ATOM 781 N N . PRO A 1 96 ? -3.344 1.791 17.784 1.00 90.19 96 PRO A N 1
ATOM 782 C CA . PRO A 1 96 ? -2.420 2.351 16.798 1.00 90.19 96 PRO A CA 1
ATOM 783 C C . PRO A 1 96 ? -1.163 1.490 16.610 1.00 90.19 96 PRO A C 1
ATOM 785 O O . PRO A 1 96 ? -0.632 1.418 15.504 1.00 90.19 96 PRO A O 1
ATOM 788 N N . LEU A 1 97 ? -0.713 0.780 17.652 1.00 92.00 97 LEU A N 1
ATOM 789 C CA . LEU A 1 97 ? 0.426 -0.138 17.568 1.00 92.00 97 LEU A CA 1
ATOM 790 C C . LEU A 1 97 ? 0.095 -1.367 16.715 1.00 92.00 97 LEU A C 1
ATOM 792 O O . LEU A 1 97 ? 0.933 -1.814 15.939 1.00 92.00 97 LEU A O 1
ATOM 796 N N . ALA A 1 98 ? -1.138 -1.876 16.799 1.00 90.81 98 ALA A N 1
ATOM 797 C CA . ALA A 1 98 ? -1.596 -2.975 15.948 1.00 90.81 98 ALA A CA 1
ATOM 798 C C . ALA A 1 98 ? -1.537 -2.588 14.461 1.00 90.81 98 ALA A C 1
ATOM 800 O O . ALA A 1 98 ? -1.027 -3.341 13.632 1.00 90.81 98 ALA A O 1
ATOM 801 N N . VAL A 1 99 ? -2.004 -1.380 14.133 1.00 91.25 99 VAL A N 1
ATOM 802 C CA . VAL A 1 99 ? -1.967 -0.837 12.767 1.00 91.25 99 VAL A CA 1
ATOM 803 C C . VAL A 1 99 ? -0.528 -0.605 12.300 1.00 91.25 99 VAL A C 1
ATOM 805 O O . VAL A 1 99 ? -0.210 -0.906 11.149 1.00 91.25 99 VAL A O 1
ATOM 808 N N . LEU A 1 100 ? 0.348 -0.121 13.186 1.00 92.25 100 LEU A N 1
ATOM 809 C CA . LEU A 1 100 ? 1.771 0.075 12.909 1.00 92.25 100 LEU A CA 1
ATOM 810 C C . LEU A 1 100 ? 2.464 -1.248 12.551 1.00 92.25 100 LEU A C 1
ATOM 812 O O . LEU A 1 100 ? 3.105 -1.336 11.504 1.00 92.25 100 LEU A O 1
ATOM 816 N N . TYR A 1 101 ? 2.308 -2.283 13.383 1.00 91.62 101 TYR A N 1
ATOM 817 C CA . TYR A 1 101 ? 2.919 -3.592 13.139 1.00 91.62 101 TYR A CA 1
ATOM 818 C C . TYR A 1 101 ? 2.381 -4.251 11.869 1.00 91.62 101 TYR A C 1
ATOM 820 O O . TYR A 1 101 ? 3.163 -4.783 11.083 1.00 91.62 101 TYR A O 1
ATOM 828 N N . ALA A 1 102 ? 1.072 -4.158 11.621 1.00 91.75 102 ALA A N 1
ATOM 829 C CA . ALA A 1 102 ? 0.465 -4.646 10.387 1.00 91.75 102 ALA A CA 1
ATOM 830 C C . ALA A 1 102 ? 1.037 -3.943 9.139 1.00 91.75 102 ALA A C 1
ATOM 832 O O . ALA A 1 102 ? 1.412 -4.605 8.171 1.00 91.75 102 ALA A O 1
ATOM 833 N N . SER A 1 103 ? 1.164 -2.612 9.168 1.00 89.81 103 SER A N 1
ATOM 834 C CA . SER A 1 103 ? 1.739 -1.833 8.059 1.00 89.81 103 SER A CA 1
ATOM 835 C C . SER A 1 103 ? 3.211 -2.173 7.794 1.00 89.81 103 SER A C 1
ATOM 837 O O . SER A 1 103 ? 3.655 -2.265 6.647 1.00 89.81 103 SER A O 1
ATOM 839 N N . LEU A 1 104 ? 3.981 -2.403 8.859 1.00 90.94 104 LEU A N 1
ATOM 840 C CA . LEU A 1 104 ? 5.393 -2.749 8.749 1.00 90.94 104 LEU A CA 1
ATOM 841 C C . LEU A 1 104 ? 5.585 -4.169 8.199 1.00 90.94 104 LEU A C 1
ATOM 843 O O . LEU A 1 104 ? 6.429 -4.385 7.330 1.00 90.94 104 LEU A O 1
ATOM 847 N N . LEU A 1 105 ? 4.765 -5.124 8.646 1.00 91.56 105 LEU A N 1
ATOM 848 C CA . LEU A 1 105 ? 4.776 -6.497 8.141 1.00 91.56 105 LEU A CA 1
ATOM 849 C C . LEU A 1 105 ? 4.390 -6.564 6.661 1.00 91.56 105 LEU A C 1
ATOM 851 O O . LEU A 1 105 ? 5.083 -7.224 5.891 1.00 91.56 105 LEU A O 1
ATOM 855 N N . ILE A 1 106 ? 3.341 -5.852 6.229 1.00 90.00 106 ILE A N 1
ATOM 856 C CA . ILE A 1 106 ? 2.950 -5.869 4.811 1.00 90.00 106 ILE A CA 1
ATOM 857 C C . ILE A 1 106 ? 4.027 -5.236 3.923 1.00 90.00 106 ILE A C 1
ATOM 859 O O . ILE A 1 106 ? 4.284 -5.726 2.826 1.00 90.00 106 ILE A O 1
ATOM 863 N N . PHE A 1 107 ? 4.712 -4.192 4.397 1.00 87.19 107 PHE A N 1
ATOM 864 C CA . PHE A 1 107 ? 5.862 -3.618 3.699 1.00 87.19 107 PHE A CA 1
ATOM 865 C C . PHE A 1 107 ? 7.032 -4.592 3.621 1.00 87.19 107 PHE A C 1
ATOM 867 O O . PHE A 1 107 ? 7.641 -4.750 2.564 1.00 87.19 107 PHE A O 1
ATOM 874 N N . PHE A 1 108 ? 7.324 -5.286 4.717 1.00 88.62 108 PHE A N 1
ATOM 875 C CA . PHE A 1 108 ? 8.363 -6.301 4.732 1.00 88.62 108 PHE A CA 1
ATOM 876 C C . PHE A 1 108 ? 8.064 -7.406 3.708 1.00 88.62 108 PHE A C 1
ATOM 878 O O . PHE A 1 108 ? 8.917 -7.734 2.884 1.00 88.62 108 PHE A O 1
ATOM 885 N N . CYS A 1 109 ? 6.833 -7.922 3.697 1.00 89.38 109 CYS A N 1
ATOM 886 C CA . CYS A 1 109 ? 6.413 -8.982 2.786 1.00 89.38 109 CYS A CA 1
ATOM 887 C C . CYS A 1 109 ? 6.367 -8.537 1.318 1.00 89.38 109 CYS A C 1
ATOM 889 O O . CYS A 1 109 ? 6.854 -9.256 0.450 1.00 89.38 109 CYS A O 1
ATOM 891 N N . ASN A 1 110 ? 5.800 -7.364 1.030 1.00 87.62 110 ASN A N 1
ATOM 892 C CA . ASN A 1 110 ? 5.519 -6.954 -0.348 1.00 87.62 110 ASN A CA 1
ATOM 893 C C . ASN A 1 110 ? 6.646 -6.139 -0.991 1.00 87.62 110 ASN A C 1
ATOM 895 O O . ASN A 1 110 ? 6.710 -6.068 -2.214 1.00 87.62 110 ASN A O 1
ATOM 899 N N . PHE A 1 111 ? 7.511 -5.502 -0.200 1.00 85.88 111 PHE A N 1
ATOM 900 C CA . PHE A 1 111 ? 8.584 -4.644 -0.707 1.00 85.88 111 PHE A CA 1
ATOM 901 C C . PHE A 1 111 ? 9.967 -5.146 -0.304 1.00 85.88 111 PHE A C 1
ATOM 903 O O . PHE A 1 111 ? 10.838 -5.288 -1.162 1.00 85.88 111 PHE A O 1
ATOM 910 N N . LEU A 1 112 ? 10.195 -5.449 0.977 1.00 86.94 112 LEU A N 1
ATOM 911 C CA . LEU A 1 112 ? 11.547 -5.790 1.423 1.00 86.94 112 LEU A CA 1
ATOM 912 C C . LEU A 1 112 ? 11.993 -7.172 0.927 1.00 86.94 112 LEU A C 1
ATOM 914 O O . LEU A 1 112 ? 13.099 -7.296 0.402 1.00 86.94 112 LEU A O 1
ATOM 918 N N . LEU A 1 113 ? 11.121 -8.181 1.016 1.00 88.81 113 LEU A N 1
ATOM 919 C CA . LEU A 1 113 ? 11.389 -9.525 0.495 1.00 88.81 113 LEU A CA 1
ATOM 920 C C . LEU A 1 113 ? 11.804 -9.537 -0.985 1.00 88.81 113 LEU A C 1
ATOM 922 O O . LEU A 1 113 ? 12.840 -10.132 -1.275 1.00 88.81 113 LEU A O 1
ATOM 926 N N . PRO A 1 114 ? 11.078 -8.897 -1.925 1.00 87.56 114 PRO A N 1
ATOM 927 C CA . PRO A 1 114 ? 11.499 -8.873 -3.328 1.00 87.56 114 PRO A CA 1
ATOM 928 C C . PRO A 1 114 ? 12.733 -7.996 -3.584 1.00 87.56 114 PRO A C 1
ATOM 930 O O . PRO A 1 114 ? 13.468 -8.246 -4.540 1.00 87.56 114 PRO A O 1
ATOM 933 N N . THR A 1 115 ? 13.009 -7.005 -2.729 1.00 88.69 115 THR A N 1
ATOM 934 C CA . THR A 1 115 ? 14.172 -6.117 -2.891 1.00 88.69 115 THR A CA 1
ATOM 935 C C . THR A 1 115 ? 15.501 -6.844 -2.667 1.00 88.69 115 THR A C 1
ATOM 937 O O . THR A 1 115 ? 16.467 -6.559 -3.367 1.00 88.69 115 THR A O 1
ATOM 940 N N . ILE A 1 116 ? 15.574 -7.805 -1.741 1.00 89.00 116 ILE A N 1
ATOM 941 C CA . ILE A 1 116 ? 16.817 -8.538 -1.426 1.00 89.00 116 ILE A CA 1
ATOM 942 C C . ILE A 1 116 ? 17.389 -9.293 -2.649 1.00 89.00 116 ILE A C 1
ATOM 944 O O . ILE A 1 116 ? 18.528 -9.010 -3.034 1.00 89.00 116 IL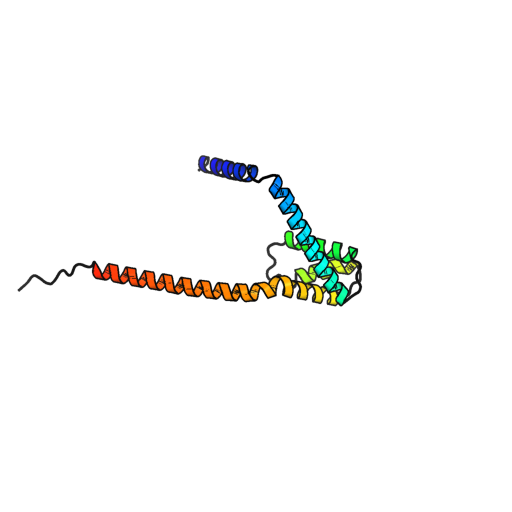E A O 1
ATOM 948 N N . PRO A 1 117 ? 16.651 -10.217 -3.301 1.00 89.62 117 PRO A N 1
ATOM 949 C CA . PRO A 1 117 ? 17.152 -1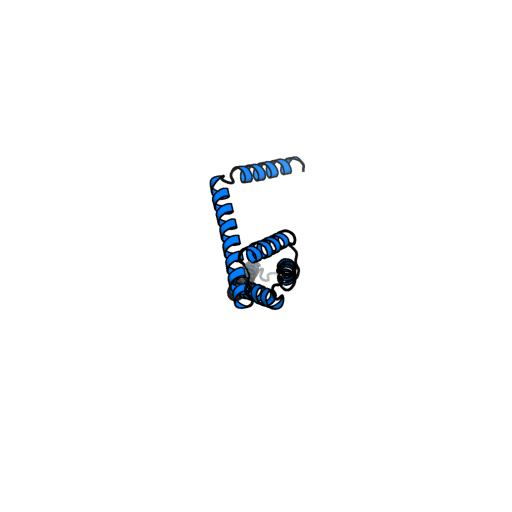0.919 -4.481 1.00 89.62 117 PRO A CA 1
ATOM 950 C C . PRO A 1 117 ? 17.309 -9.983 -5.686 1.00 89.62 117 PRO A C 1
ATOM 952 O O . PRO A 1 117 ? 18.242 -10.158 -6.469 1.00 89.62 117 PRO A O 1
ATOM 955 N N . GLY A 1 118 ? 16.449 -8.965 -5.818 1.00 86.88 118 GLY A N 1
ATOM 956 C CA . GLY A 1 118 ? 16.574 -7.954 -6.870 1.00 86.88 118 GLY A CA 1
ATOM 957 C C . GLY A 1 118 ? 17.879 -7.159 -6.767 1.00 86.88 118 GLY A C 1
ATOM 958 O O . GLY A 1 118 ? 18.575 -6.979 -7.762 1.00 86.88 118 GLY A O 1
ATOM 959 N N . SER A 1 119 ? 18.253 -6.754 -5.552 1.00 88.00 119 SER A N 1
ATOM 960 C CA . SER A 1 119 ? 19.508 -6.056 -5.264 1.00 88.00 119 SER A CA 1
ATOM 961 C C . SER A 1 119 ? 20.724 -6.936 -5.564 1.00 88.00 119 SER A C 1
ATOM 963 O O . SER A 1 119 ? 21.646 -6.506 -6.256 1.00 88.00 119 SER A O 1
ATOM 965 N N . TYR A 1 120 ? 20.692 -8.207 -5.146 1.00 90.06 120 TYR A N 1
ATOM 966 C CA . TYR A 1 120 ? 21.749 -9.169 -5.470 1.00 90.06 120 TYR A CA 1
ATOM 967 C C . TYR A 1 120 ? 21.959 -9.324 -6.988 1.00 90.06 120 TYR A C 1
ATOM 969 O O . TYR A 1 120 ? 23.093 -9.301 -7.467 1.00 90.06 120 TYR A O 1
ATOM 977 N N . PHE A 1 121 ? 20.873 -9.433 -7.760 1.00 89.44 121 PHE A N 1
ATOM 978 C CA . PHE A 1 121 ? 20.949 -9.547 -9.217 1.00 89.44 121 PHE A CA 1
ATOM 979 C C . PHE A 1 121 ? 21.468 -8.264 -9.884 1.00 89.44 121 PHE A C 1
ATOM 981 O O . PHE A 1 121 ? 22.265 -8.331 -10.821 1.00 89.44 121 PHE A O 1
ATOM 988 N N . LEU A 1 122 ? 21.073 -7.094 -9.373 1.00 87.25 122 LEU A N 1
ATOM 989 C CA . LEU A 1 122 ? 21.513 -5.801 -9.892 1.00 87.25 122 LEU A CA 1
ATOM 990 C C . LEU A 1 122 ? 23.030 -5.607 -9.756 1.00 87.25 122 LEU A C 1
ATOM 992 O O . LEU A 1 122 ? 23.678 -5.190 -10.715 1.00 87.25 122 LEU A O 1
ATOM 996 N N . PHE A 1 123 ? 23.608 -5.949 -8.601 1.00 86.31 123 PHE A N 1
ATOM 997 C CA . PHE A 1 123 ? 25.056 -5.839 -8.396 1.00 86.31 123 PHE A CA 1
ATOM 998 C C . PHE A 1 123 ? 25.853 -6.783 -9.302 1.00 86.31 123 PHE A C 1
ATOM 1000 O O . PHE A 1 123 ? 26.923 -6.413 -9.784 1.00 86.31 123 PHE A O 1
ATOM 1007 N N . ARG A 1 124 ? 25.319 -7.976 -9.594 1.00 82.44 124 ARG A N 1
ATOM 1008 C CA . ARG A 1 124 ? 25.950 -8.914 -10.531 1.00 82.44 124 ARG A CA 1
ATOM 1009 C C . ARG A 1 124 ? 25.992 -8.359 -11.956 1.00 82.44 124 ARG A C 1
ATOM 1011 O O . ARG A 1 124 ? 27.039 -8.411 -12.592 1.00 82.44 124 ARG A O 1
ATOM 1018 N N . LEU A 1 125 ? 24.883 -7.789 -12.430 1.00 82.06 125 LEU A N 1
ATOM 1019 C CA . LEU A 1 125 ? 24.811 -7.186 -13.763 1.00 82.06 125 LEU A CA 1
ATOM 1020 C C . LEU A 1 125 ? 25.771 -6.001 -13.919 1.00 82.06 125 LEU A C 1
ATOM 1022 O O . LEU A 1 125 ? 26.389 -5.846 -14.966 1.00 82.06 125 LEU A O 1
ATOM 1026 N N . GLN A 1 126 ? 25.921 -5.173 -12.884 1.00 78.94 126 GLN A N 1
ATOM 1027 C CA . GLN A 1 126 ? 26.860 -4.048 -12.917 1.00 78.94 126 GLN A CA 1
ATOM 1028 C C . GLN A 1 126 ? 28.322 -4.513 -13.006 1.00 78.94 126 GLN A C 1
ATOM 1030 O O . GLN A 1 126 ? 29.108 -3.895 -13.721 1.00 78.94 126 GLN A O 1
ATOM 1035 N N . GLY A 1 127 ? 28.671 -5.620 -12.342 1.00 76.88 127 GLY A N 1
ATOM 1036 C CA . GLY A 1 127 ? 30.006 -6.218 -12.433 1.00 76.88 127 GLY A CA 1
ATOM 1037 C C . GLY A 1 127 ? 30.359 -6.687 -13.849 1.00 76.88 127 GLY A C 1
ATOM 1038 O O . GLY A 1 127 ? 31.422 -6.342 -14.359 1.00 76.88 127 GLY A O 1
ATOM 1039 N N . GLU A 1 128 ? 29.444 -7.395 -14.519 1.00 77.94 128 GLU A N 1
ATOM 1040 C CA . GLU A 1 128 ? 29.660 -7.908 -15.885 1.00 77.94 128 GLU A CA 1
ATOM 1041 C C . GLU A 1 128 ? 29.778 -6.778 -16.929 1.00 77.94 128 GLU A C 1
ATOM 1043 O O . GLU A 1 128 ? 30.552 -6.871 -17.881 1.00 77.94 128 GLU A O 1
ATOM 1048 N N . GLN A 1 129 ? 29.045 -5.674 -16.749 1.00 76.31 129 GLN A N 1
ATOM 1049 C CA . GLN A 1 129 ? 29.134 -4.506 -17.637 1.00 76.31 129 GLN A CA 1
ATOM 1050 C C . GLN A 1 129 ? 30.488 -3.791 -17.523 1.00 76.31 129 GLN A C 1
ATOM 1052 O O . GLN A 1 129 ? 31.043 -3.347 -18.529 1.00 76.31 129 GLN A O 1
ATOM 1057 N N . GLN A 1 130 ? 31.041 -3.701 -16.312 1.00 76.69 130 GLN A N 1
ATOM 1058 C CA . GLN A 1 130 ? 32.336 -3.065 -16.073 1.00 76.69 130 GLN A CA 1
ATOM 1059 C C . GLN A 1 130 ? 33.475 -3.828 -16.769 1.00 76.69 130 GLN A C 1
ATOM 1061 O O . GLN A 1 130 ? 34.348 -3.215 -17.384 1.00 76.69 130 GLN A O 1
ATOM 1066 N N . GLU A 1 131 ? 33.444 -5.160 -16.706 1.00 80.19 131 GLU A N 1
ATOM 1067 C CA . GLU A 1 131 ? 34.464 -6.032 -17.295 1.00 80.19 131 GLU A CA 1
ATOM 1068 C C . GLU A 1 131 ? 34.442 -5.987 -18.833 1.00 80.19 131 GLU A C 1
ATOM 1070 O O . GLU A 1 131 ? 35.484 -5.820 -19.469 1.00 80.19 131 GLU A O 1
ATOM 1075 N N . ASN A 1 132 ? 33.253 -6.018 -19.444 1.00 80.69 132 ASN A N 1
ATOM 1076 C CA . ASN A 1 132 ? 33.101 -5.913 -20.899 1.00 80.69 132 ASN A CA 1
ATOM 1077 C C . ASN A 1 132 ? 33.620 -4.578 -21.457 1.00 80.69 132 ASN A C 1
ATOM 1079 O O . ASN A 1 132 ? 34.284 -4.557 -22.494 1.00 80.69 132 ASN A O 1
ATOM 1083 N N . ASN A 1 133 ? 33.373 -3.469 -20.755 1.00 80.88 133 ASN A N 1
ATOM 1084 C CA . ASN A 1 133 ? 33.859 -2.151 -21.170 1.00 80.88 133 ASN A CA 1
ATOM 1085 C C . ASN A 1 133 ? 35.389 -2.041 -21.079 1.00 80.88 133 ASN A C 1
ATOM 1087 O O . ASN A 1 133 ? 36.012 -1.422 -21.943 1.00 80.88 133 ASN A O 1
ATOM 1091 N N . LEU A 1 134 ? 36.003 -2.669 -20.071 1.00 85.31 134 LEU A N 1
ATOM 1092 C CA . LEU A 1 134 ? 37.459 -2.690 -19.915 1.00 85.31 134 LEU A CA 1
ATOM 1093 C C . LEU A 1 134 ? 38.135 -3.527 -21.015 1.00 85.31 134 LEU A C 1
ATOM 1095 O O . LEU A 1 134 ? 39.157 -3.116 -21.559 1.00 85.31 134 LEU A O 1
ATOM 1099 N N . ASN A 1 135 ? 37.526 -4.658 -21.386 1.00 84.50 135 ASN A N 1
ATOM 1100 C CA . ASN A 1 135 ? 38.007 -5.535 -22.457 1.00 84.50 135 ASN A CA 1
ATOM 1101 C C . ASN A 1 135 ? 37.876 -4.914 -23.858 1.00 84.50 135 ASN A C 1
ATOM 1103 O O . ASN A 1 135 ? 38.672 -5.220 -24.743 1.00 84.50 135 ASN A O 1
ATOM 1107 N N . LEU A 1 136 ? 36.875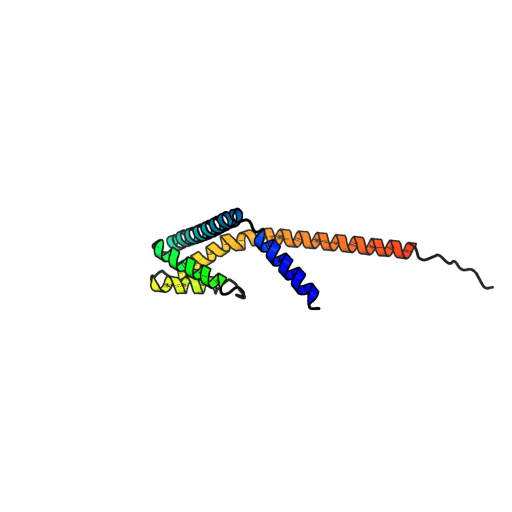 -4.059 -24.083 1.00 84.75 136 LEU A N 1
ATOM 1108 C CA . LEU A 1 136 ? 36.735 -3.295 -25.327 1.00 84.75 136 LEU A CA 1
ATOM 1109 C C . LEU A 1 136 ? 37.772 -2.169 -25.413 1.00 84.75 136 LEU A C 1
ATOM 1111 O O . LEU A 1 136 ? 38.385 -1.985 -26.462 1.00 84.75 136 LEU A O 1
ATOM 1115 N N . ALA A 1 137 ? 38.011 -1.454 -24.310 1.00 83.31 137 ALA A N 1
ATOM 1116 C CA . ALA A 1 137 ? 39.018 -0.396 -24.257 1.00 83.31 137 ALA A CA 1
ATOM 1117 C C . ALA A 1 137 ? 40.437 -0.939 -24.499 1.00 83.31 137 ALA A C 1
ATOM 1119 O O . ALA A 1 137 ? 41.188 -0.354 -25.276 1.00 83.31 137 ALA A O 1
ATOM 1120 N N . SER A 1 138 ? 40.785 -2.086 -23.904 1.00 80.94 138 SER A N 1
ATOM 1121 C CA . SER A 1 138 ? 42.092 -2.718 -24.120 1.00 80.94 138 SER A CA 1
ATOM 1122 C C . SER A 1 138 ? 42.288 -3.213 -25.558 1.00 80.94 138 SER A C 1
ATOM 1124 O O . SER A 1 138 ? 43.392 -3.098 -26.085 1.00 80.94 138 SER A O 1
ATOM 1126 N N . GLN A 1 139 ? 41.235 -3.700 -26.225 1.00 82.50 139 GLN A N 1
ATOM 1127 C CA . GLN A 1 139 ? 41.297 -4.111 -27.634 1.00 82.50 139 GLN A CA 1
ATOM 1128 C C . GLN A 1 139 ? 41.489 -2.930 -28.592 1.00 82.50 139 GLN A C 1
ATOM 1130 O O . GLN A 1 139 ? 42.341 -3.006 -29.473 1.00 82.50 139 GLN A O 1
ATOM 1135 N N . ILE A 1 140 ? 40.766 -1.822 -28.396 1.00 82.31 140 ILE A N 1
ATOM 1136 C CA . ILE A 1 140 ? 40.898 -0.619 -29.239 1.00 82.31 140 ILE A CA 1
ATOM 1137 C C . ILE A 1 140 ? 42.319 -0.042 -29.146 1.00 82.31 140 ILE A C 1
ATOM 1139 O O . ILE A 1 140 ? 42.902 0.342 -30.155 1.00 82.31 140 ILE A O 1
ATOM 1143 N N . GLN A 1 141 ? 42.911 -0.050 -27.951 1.00 79.75 141 GLN A N 1
ATOM 1144 C CA . GLN A 1 141 ? 44.258 0.479 -27.726 1.00 79.75 141 GLN A CA 1
ATOM 1145 C C . GLN A 1 141 ? 45.358 -0.383 -28.371 1.00 79.75 141 GLN A C 1
ATOM 1147 O O . GLN A 1 141 ? 46.351 0.149 -28.870 1.00 79.75 141 GLN A O 1
ATOM 1152 N N . LEU A 1 142 ? 45.175 -1.710 -28.395 1.00 77.81 142 LEU A N 1
ATOM 1153 C CA . LEU A 1 142 ? 46.069 -2.635 -29.101 1.00 77.81 142 LEU A CA 1
ATOM 1154 C C . LEU A 1 142 ? 45.953 -2.495 -30.624 1.00 77.81 142 LEU A C 1
ATOM 1156 O O . LEU A 1 142 ? 46.967 -2.590 -31.317 1.00 77.81 142 LEU A O 1
ATOM 1160 N N . GLU A 1 143 ? 44.752 -2.241 -31.144 1.00 79.19 143 GLU A N 1
ATOM 1161 C CA . GLU A 1 143 ? 44.542 -2.008 -32.574 1.00 79.19 143 GLU A CA 1
ATOM 1162 C C . GLU A 1 143 ? 45.173 -0.678 -33.021 1.00 79.19 143 GLU A C 1
ATOM 1164 O O . GLU A 1 143 ? 45.920 -0.670 -33.997 1.00 79.19 143 GLU A O 1
ATOM 1169 N N . GLU A 1 144 ? 45.013 0.406 -32.247 1.00 74.88 144 GLU A N 1
ATOM 1170 C CA . GLU A 1 144 ? 45.628 1.712 -32.543 1.00 74.88 144 GLU A CA 1
ATOM 1171 C C . GLU A 1 144 ? 47.169 1.674 -32.514 1.00 74.88 144 GLU A C 1
ATOM 1173 O O . GLU A 1 144 ? 47.804 2.201 -33.428 1.00 74.88 144 GLU A O 1
ATOM 1178 N N . THR A 1 145 ? 47.779 0.989 -31.535 1.00 67.44 145 THR A N 1
ATOM 1179 C CA . THR A 1 145 ? 49.248 0.806 -31.449 1.00 67.44 145 THR A CA 1
ATOM 1180 C C . THR A 1 145 ? 49.809 -0.059 -32.588 1.00 67.44 145 THR A C 1
ATOM 1182 O O . THR A 1 145 ? 50.966 0.091 -32.967 1.00 67.44 145 THR A O 1
ATOM 1185 N N . SER A 1 146 ? 49.000 -0.949 -33.172 1.00 61.34 146 SER A N 1
ATOM 1186 C CA . SER A 1 146 ? 49.417 -1.811 -34.291 1.00 61.34 146 SER A CA 1
ATOM 1187 C C . SER A 1 146 ? 49.337 -1.113 -35.656 1.00 61.34 146 SER A C 1
ATOM 1189 O O . SER A 1 146 ? 49.948 -1.574 -36.620 1.00 61.34 146 SER A O 1
ATOM 1191 N N . THR A 1 147 ? 48.583 -0.013 -35.753 1.00 60.66 147 THR A N 1
ATOM 1192 C CA . THR A 1 147 ? 48.442 0.810 -36.968 1.00 60.66 147 THR A CA 1
ATOM 1193 C C . THR A 1 147 ? 49.376 2.018 -37.036 1.00 60.66 147 THR A C 1
ATOM 1195 O O . THR A 1 147 ? 49.408 2.682 -38.074 1.00 60.66 147 THR A O 1
ATOM 1198 N N . GLU A 1 148 ? 50.153 2.315 -35.989 1.00 54.81 148 GLU A N 1
ATOM 1199 C CA . GLU A 1 148 ? 51.213 3.322 -36.086 1.00 54.81 148 GLU A CA 1
ATOM 1200 C C . GLU A 1 148 ? 52.302 2.798 -37.042 1.00 54.81 148 GLU A C 1
ATOM 1202 O O . GLU A 1 148 ? 52.872 1.729 -36.796 1.00 54.81 148 GLU A O 1
ATOM 1207 N N . PRO A 1 149 ? 52.588 3.475 -38.173 1.00 53.03 149 PRO A N 1
ATOM 1208 C CA . PRO A 1 149 ? 53.613 2.999 -39.081 1.00 53.03 149 PRO A CA 1
ATOM 1209 C C . PRO A 1 149 ? 54.955 3.020 -38.349 1.00 53.03 149 PRO A C 1
ATOM 1211 O O . PRO A 1 149 ? 55.410 4.073 -37.903 1.00 53.03 149 PRO A O 1
ATOM 1214 N N . VAL A 1 150 ? 55.611 1.858 -38.292 1.00 56.16 150 VAL A N 1
ATOM 1215 C CA . VAL A 1 150 ? 57.063 1.744 -38.115 1.00 56.16 150 VAL A CA 1
ATOM 1216 C C . VAL A 1 150 ? 57.702 2.482 -39.291 1.00 56.16 150 VAL A C 1
ATOM 1218 O O . VAL A 1 150 ? 58.077 1.886 -40.296 1.00 56.16 150 VAL A O 1
ATOM 1221 N N . ASN A 1 151 ? 57.776 3.809 -39.207 1.00 55.84 151 ASN A N 1
ATOM 1222 C CA . ASN A 1 151 ? 58.715 4.570 -40.003 1.00 55.84 151 ASN A CA 1
ATOM 1223 C C . ASN A 1 151 ? 60.047 4.472 -39.268 1.00 55.84 151 ASN A C 1
ATOM 1225 O O . ASN A 1 151 ? 60.431 5.338 -38.483 1.00 55.84 151 ASN A O 1
ATOM 1229 N N . SER A 1 152 ? 60.696 3.329 -39.479 1.00 52.56 152 SER A N 1
ATOM 1230 C CA . SER A 1 152 ? 62.128 3.184 -39.310 1.00 52.56 152 SER A CA 1
ATOM 1231 C C . SER A 1 152 ? 62.813 4.360 -40.002 1.00 52.56 152 SER A C 1
ATOM 1233 O O . SER A 1 152 ? 62.737 4.497 -41.221 1.00 52.56 152 SER A O 1
ATOM 1235 N N . GLU A 1 153 ? 63.452 5.210 -39.208 1.00 55.41 153 GLU A N 1
ATOM 1236 C CA . GLU A 1 153 ? 64.913 5.210 -39.192 1.00 55.41 153 GLU A CA 1
ATOM 1237 C C . GLU A 1 153 ? 65.533 5.050 -40.588 1.00 55.41 153 GLU A C 1
ATOM 1239 O O . GLU A 1 153 ? 66.059 3.997 -40.933 1.00 55.41 153 GLU A O 1
ATOM 1244 N N . ILE A 1 154 ? 65.443 6.096 -41.407 1.00 56.72 154 ILE A N 1
ATOM 1245 C CA . ILE A 1 154 ? 66.375 6.336 -42.510 1.00 56.72 154 ILE A CA 1
ATOM 1246 C C . ILE A 1 154 ? 66.663 7.845 -42.525 1.00 56.72 154 ILE A C 1
ATOM 1248 O O . ILE A 1 154 ? 65.736 8.637 -42.353 1.00 56.72 154 ILE A O 1
ATOM 1252 N N . THR A 1 155 ? 67.934 8.198 -42.769 1.00 47.31 155 THR A N 1
ATOM 1253 C CA . THR A 1 155 ? 68.570 9.532 -42.923 1.00 47.31 155 THR A CA 1
ATOM 1254 C C . THR A 1 155 ? 68.829 10.308 -41.613 1.00 47.31 155 THR A C 1
ATOM 1256 O O . THR A 1 155 ? 67.903 10.551 -40.852 1.00 47.31 155 THR A O 1
ATOM 1259 N N . ASP A 1 156 ? 70.056 10.692 -41.233 1.00 45.47 156 ASP A N 1
ATOM 1260 C CA . ASP A 1 156 ? 71.266 10.982 -42.022 1.00 45.47 156 ASP A CA 1
ATOM 1261 C C . ASP A 1 156 ? 72.579 10.681 -41.263 1.00 45.47 156 ASP A C 1
ATOM 1263 O O . ASP A 1 156 ? 72.686 10.922 -40.056 1.00 45.47 156 ASP A O 1
ATOM 1267 N N . ASP A 1 157 ? 73.546 10.171 -42.038 1.00 45.72 157 ASP A N 1
ATOM 1268 C CA . ASP A 1 157 ? 75.005 10.225 -41.833 1.00 45.72 157 ASP A CA 1
ATOM 1269 C C . ASP A 1 157 ? 75.553 11.667 -41.927 1.00 45.72 157 ASP A C 1
ATOM 1271 O O . ASP A 1 157 ? 74.973 12.486 -42.680 1.00 45.72 157 ASP A O 1
#

Sequence (157 aa):
LRGKFNGILDRVFHALDDFHRVDSAKLILWSFLWVMVVVLQYHVLVMAFSPVAFYQSFLSVTSTLFIKTLLPFSFGDLGIREGFAIFFYSPFSVNPLAVLYASLLIFFCNFLLPTIPGSYFLFRLQGEQQENNLNLASQIQLEETSTEPVNSEITDD